Protein AF-A0A4Y2K3X8-F1 (afdb_monomer)

Mean predicted aligned error: 17.9 Å

Organism: Araneus ventricosus (NCBI:txid182803)

InterPro domains:
  IPR028082 Periplasmic binding protein-like I [SSF53822] (1-67)
  IPR050401 Cyclic nucleotide synthase [PTHR11920] (2-148)

Solvent-accessible surface area (backbone atoms only — not comparable to full-atom values): 10842 Å² total; per-residue (Å²): 133,85,79,84,86,45,68,49,97,89,71,46,73,42,60,68,47,74,44,65,42,63,40,88,87,81,72,44,78,42,81,30,30,39,35,38,40,78,72,74,40,80,45,67,42,91,93,45,80,84,79,32,83,88,77,73,51,81,78,70,96,61,53,84,29,39,96,81,52,75,27,78,86,56,44,80,70,84,70,58,60,65,52,66,52,51,53,59,51,54,52,51,52,52,53,52,52,49,52,53,50,52,51,51,50,55,50,54,55,52,51,55,61,70,69,59,55,90,84,63,79,60,77,90,75,61,82,80,80,78,90,80,76,92,78,86,89,81,92,80,91,77,90,79,86,89,78,84,81,85,82,84,79,86,78,80,87,83,89,131

pLDDT: mean 80.53, std 18.15, range [39.41, 97.5]

Secondary structure (DSSP, 8-state):
-----EE-TTS-EE--EEEEEE-TTT--EEEEEEEETTTTEEEE-TT-----GGGS-SPPSS-TT-TTS--TTTS-TTTTHHHHHHHHHHHHHHHHHHHHHHHHHHHHHHHHHHT--TT---GGG-----S-----------------------------

Sequence (160 aa):
LTGDISINENGDREADYTLNDLDPETGIMTPIATFFGSRQMYDKLDDHEIHWPGNVGPPLDVPICGFTGNAPECMPIAMISALNIILPVLVAVSVVGSLIGVFAYRRIMQEAKLADYWWKIEWSELDFFDANHTGSSLSFSKSHSRSTPTVSFNFKPNPR

Structure (mmCIF, N/CA/C/O backbone):
data_AF-A0A4Y2K3X8-F1
#
_entry.id   AF-A0A4Y2K3X8-F1
#
loop_
_atom_site.group_PDB
_atom_site.id
_atom_site.type_symbol
_atom_site.label_atom_id
_atom_site.label_alt_id
_atom_site.label_comp_id
_atom_site.label_asym_id
_atom_site.label_entity_id
_atom_site.label_seq_id
_atom_site.pdbx_PDB_ins_code
_atom_site.Cartn_x
_atom_site.Cartn_y
_atom_site.Cartn_z
_atom_site.occupancy
_atom_site.B_iso_or_equiv
_atom_site.auth_seq_id
_atom_site.auth_comp_id
_atom_site.auth_asym_id
_atom_site.auth_atom_id
_atom_site.pdbx_PDB_model_num
ATOM 1 N N . LEU A 1 1 ? 15.488 -5.028 -40.766 1.00 40.81 1 LEU A N 1
ATOM 2 C CA . LEU A 1 1 ? 16.162 -6.230 -40.231 1.00 40.81 1 LEU A CA 1
ATOM 3 C C . LEU A 1 1 ? 16.131 -6.093 -38.710 1.00 40.81 1 LEU A C 1
ATOM 5 O O . LEU A 1 1 ? 16.639 -5.098 -38.213 1.00 40.81 1 LEU A O 1
ATOM 9 N N . THR A 1 2 ? 15.407 -6.955 -37.998 1.00 67.38 2 THR A N 1
ATOM 10 C CA . THR A 1 2 ? 15.141 -6.839 -36.551 1.00 67.38 2 THR A CA 1
ATOM 11 C C . THR A 1 2 ? 16.283 -7.437 -35.728 1.00 67.38 2 THR A C 1
ATOM 13 O O . THR A 1 2 ? 16.189 -8.603 -35.370 1.00 67.38 2 THR A O 1
ATOM 16 N N . GLY A 1 3 ? 17.323 -6.643 -35.450 1.00 75.25 3 GLY A N 1
ATOM 17 C CA . GLY A 1 3 ? 18.325 -6.905 -34.402 1.00 75.25 3 GLY A CA 1
ATOM 18 C C . GLY A 1 3 ? 19.027 -8.270 -34.424 1.00 75.25 3 GLY A C 1
ATOM 19 O O . GLY A 1 3 ? 18.978 -9.000 -35.413 1.00 75.25 3 GLY A O 1
ATOM 20 N N . ASP A 1 4 ? 19.707 -8.575 -33.320 1.00 84.19 4 ASP A N 1
ATOM 21 C CA . ASP A 1 4 ? 20.259 -9.903 -33.043 1.00 84.19 4 ASP A CA 1
ATOM 22 C C . ASP A 1 4 ? 19.141 -10.846 -32.552 1.00 84.19 4 ASP A C 1
ATOM 24 O O . ASP A 1 4 ? 18.136 -10.397 -31.991 1.00 84.19 4 ASP A O 1
ATOM 28 N N . ILE A 1 5 ? 19.274 -12.150 -32.799 1.00 90.06 5 ILE A N 1
ATOM 29 C CA . ILE A 1 5 ? 18.262 -13.154 -32.433 1.00 90.06 5 ILE A CA 1
ATOM 30 C C . ILE A 1 5 ? 18.923 -14.231 -31.581 1.00 90.06 5 ILE A C 1
ATOM 32 O O . ILE A 1 5 ? 19.769 -14.982 -32.060 1.00 90.06 5 ILE A O 1
ATOM 36 N N . SER A 1 6 ? 18.475 -14.345 -30.332 1.00 91.50 6 SER A N 1
ATOM 37 C CA . SER A 1 6 ? 18.884 -15.397 -29.404 1.00 91.50 6 SER A CA 1
ATOM 38 C C . SER A 1 6 ? 17.700 -16.320 -29.106 1.00 91.50 6 SER A C 1
ATOM 40 O O . SER A 1 6 ? 16.569 -15.859 -28.941 1.00 91.50 6 SER A O 1
ATOM 42 N N . ILE A 1 7 ? 17.960 -17.627 -29.092 1.00 94.31 7 ILE A N 1
ATOM 43 C CA . ILE A 1 7 ? 16.986 -18.685 -28.808 1.00 94.31 7 ILE A CA 1
ATOM 44 C C . ILE A 1 7 ? 17.488 -19.450 -27.583 1.00 94.31 7 ILE A C 1
ATOM 46 O O . ILE A 1 7 ? 18.666 -19.811 -27.535 1.00 94.31 7 ILE A O 1
ATOM 50 N N . ASN A 1 8 ? 16.618 -19.686 -26.605 1.00 93.38 8 ASN A N 1
ATOM 51 C CA . ASN A 1 8 ? 16.975 -20.404 -25.385 1.00 93.38 8 ASN A CA 1
ATOM 52 C C . ASN A 1 8 ? 16.895 -21.931 -2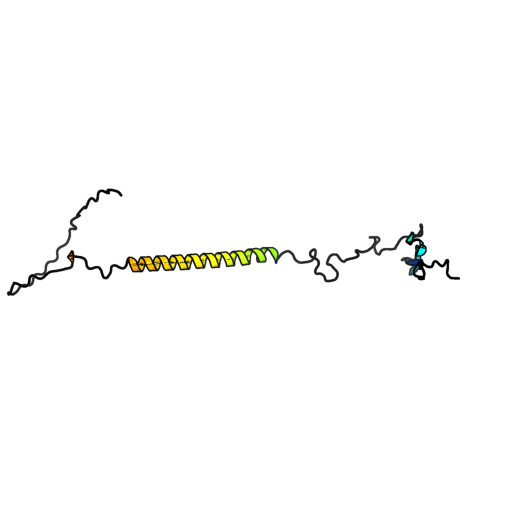5.551 1.00 93.38 8 ASN A C 1
ATOM 54 O O . ASN A 1 8 ? 16.547 -22.453 -26.610 1.00 93.38 8 ASN A O 1
ATOM 58 N N . GLU A 1 9 ? 17.226 -22.662 -24.486 1.00 96.12 9 GLU A N 1
ATOM 59 C CA . GLU A 1 9 ? 17.257 -24.132 -24.481 1.00 96.12 9 GLU A CA 1
ATOM 60 C C . GLU A 1 9 ? 15.895 -24.775 -24.783 1.00 96.12 9 GLU A C 1
ATOM 62 O O . GLU A 1 9 ? 15.841 -25.879 -25.325 1.00 96.12 9 GLU A O 1
ATOM 67 N N . ASN A 1 10 ? 14.797 -24.071 -24.494 1.00 96.31 10 ASN A N 1
ATOM 68 C CA . ASN A 1 10 ? 13.438 -24.533 -24.774 1.00 96.31 10 ASN A CA 1
ATOM 69 C C . ASN A 1 10 ? 13.011 -24.277 -26.229 1.00 96.31 10 ASN A C 1
ATOM 71 O O . ASN A 1 10 ? 11.935 -24.715 -26.635 1.00 96.31 10 ASN A O 1
ATOM 75 N N . GLY A 1 11 ? 13.843 -23.597 -27.023 1.00 95.19 11 GLY A N 1
ATOM 76 C CA . GLY A 1 11 ? 13.519 -23.207 -28.393 1.00 95.19 11 GLY A CA 1
ATOM 77 C C . GLY A 1 11 ? 12.719 -21.907 -28.495 1.00 95.19 11 GLY A C 1
ATOM 78 O O . GLY A 1 11 ? 12.262 -21.571 -29.589 1.00 95.19 11 GLY A O 1
ATOM 79 N N . ASP A 1 12 ? 12.571 -21.162 -27.398 1.00 95.12 12 ASP A N 1
ATOM 80 C CA . ASP A 1 12 ? 11.867 -19.882 -27.379 1.00 95.12 12 ASP A CA 1
ATOM 81 C C . ASP A 1 12 ? 12.821 -18.719 -27.666 1.00 95.12 12 ASP A C 1
ATOM 83 O O . ASP A 1 12 ? 14.014 -18.764 -27.358 1.00 95.12 12 ASP A O 1
ATOM 87 N N . ARG A 1 13 ? 12.292 -17.643 -28.257 1.00 92.81 13 ARG A N 1
ATOM 88 C CA . ARG A 1 13 ? 13.072 -16.432 -28.532 1.00 92.81 13 ARG A CA 1
ATOM 89 C C . ARG A 1 13 ? 13.270 -15.610 -27.262 1.00 92.81 13 ARG A C 1
ATOM 91 O O . ARG A 1 13 ? 12.295 -15.172 -26.656 1.00 92.81 13 ARG A O 1
ATOM 98 N N . GLU A 1 14 ? 14.521 -15.272 -26.975 1.00 94.50 14 GLU A N 1
ATOM 99 C CA . GLU A 1 14 ? 14.870 -14.229 -26.013 1.00 94.50 14 GLU A CA 1
ATOM 100 C C . GLU A 1 14 ? 14.627 -12.856 -26.652 1.00 94.50 14 GLU A C 1
ATOM 102 O O . GLU A 1 14 ? 15.278 -12.475 -27.631 1.00 94.50 14 GLU A O 1
ATOM 107 N N . ALA A 1 15 ? 13.617 -12.143 -26.155 1.00 92.56 15 ALA A N 1
ATOM 108 C CA . ALA A 1 15 ? 13.164 -10.881 -26.727 1.00 92.56 15 ALA A CA 1
ATOM 109 C C . ALA A 1 15 ? 13.809 -9.679 -26.029 1.00 92.56 15 ALA A C 1
ATOM 111 O O . ALA A 1 15 ? 13.831 -9.600 -24.801 1.00 92.56 15 ALA A O 1
ATOM 112 N N . ASP A 1 16 ? 14.265 -8.722 -26.834 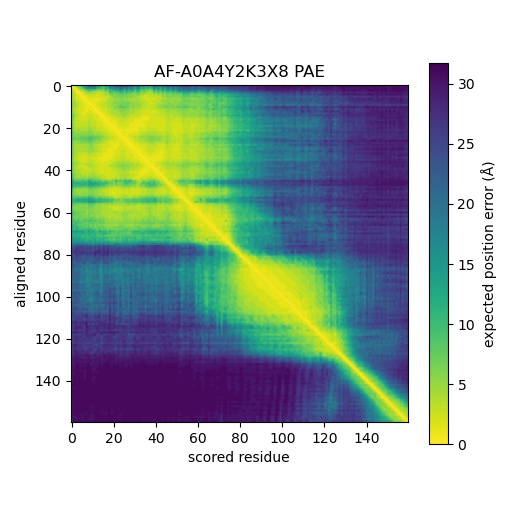1.00 93.56 16 ASP A N 1
ATOM 113 C CA . ASP A 1 16 ? 14.720 -7.422 -26.354 1.00 93.56 16 ASP A CA 1
ATOM 114 C C . ASP A 1 16 ? 13.544 -6.438 -26.337 1.00 93.56 16 ASP A C 1
ATOM 116 O O . ASP A 1 16 ? 12.715 -6.424 -27.255 1.00 93.56 16 ASP A O 1
ATOM 120 N N . TYR A 1 17 ? 13.478 -5.603 -25.301 1.00 94.00 17 TYR A N 1
ATOM 121 C CA . TYR A 1 17 ? 12.401 -4.635 -25.093 1.00 94.00 17 TYR A CA 1
ATOM 122 C C . TYR A 1 17 ? 12.971 -3.230 -24.935 1.00 94.00 17 TYR A C 1
ATOM 124 O O . TYR A 1 17 ? 13.951 -3.036 -24.224 1.00 94.00 17 TYR A O 1
ATOM 132 N N . THR A 1 18 ? 12.333 -2.234 -25.543 1.00 93.56 18 THR A N 1
ATOM 133 C CA . THR A 1 18 ? 12.697 -0.822 -25.362 1.00 93.56 18 THR A CA 1
ATOM 134 C C . THR A 1 18 ? 11.638 -0.132 -24.515 1.00 93.56 18 THR A C 1
ATOM 136 O O . THR A 1 18 ? 10.447 -0.206 -24.821 1.00 93.56 18 THR A O 1
ATOM 139 N N . LEU A 1 19 ? 12.080 0.531 -23.449 1.00 95.19 19 LEU A N 1
ATOM 140 C CA . LEU A 1 19 ? 11.249 1.396 -22.627 1.00 95.19 19 LEU A CA 1
ATOM 141 C C . LEU A 1 19 ? 11.282 2.802 -23.221 1.00 95.19 19 LEU A C 1
ATOM 143 O O . LEU A 1 19 ? 12.350 3.409 -23.322 1.00 95.19 19 LEU A O 1
ATOM 147 N N . ASN A 1 20 ? 10.106 3.306 -23.580 1.00 94.88 20 ASN A N 1
ATOM 148 C CA . ASN A 1 20 ? 9.930 4.684 -24.010 1.00 94.88 20 ASN A CA 1
ATOM 149 C C . ASN A 1 20 ? 9.284 5.494 -22.890 1.00 94.88 20 ASN A C 1
ATOM 151 O O . ASN A 1 20 ? 8.409 4.985 -22.188 1.00 94.88 20 ASN A O 1
ATOM 155 N N . ASP A 1 21 ? 9.684 6.750 -22.780 1.00 94.94 21 ASP A N 1
ATOM 156 C CA . ASP A 1 21 ? 9.101 7.728 -21.875 1.00 94.94 21 ASP A CA 1
ATOM 157 C C . ASP A 1 21 ? 8.606 8.948 -22.654 1.00 94.94 21 ASP A C 1
ATOM 159 O O . ASP A 1 21 ? 9.029 9.197 -23.783 1.00 94.94 21 ASP A O 1
ATOM 163 N N . LEU A 1 22 ? 7.661 9.678 -22.071 1.00 93.75 22 LEU A N 1
ATOM 164 C CA . LEU A 1 22 ? 7.080 10.864 -22.683 1.00 93.75 22 LEU A CA 1
ATOM 165 C C . LEU A 1 22 ? 7.916 12.091 -22.319 1.00 93.75 22 LEU A C 1
ATOM 167 O O . LEU A 1 22 ? 7.972 12.472 -21.153 1.00 93.75 22 LEU A O 1
ATOM 171 N N . ASP A 1 23 ? 8.487 12.757 -23.319 1.00 91.44 23 ASP A N 1
ATOM 172 C CA . ASP A 1 23 ? 9.119 14.059 -23.124 1.00 91.44 23 ASP A CA 1
ATOM 173 C C . ASP A 1 23 ? 8.042 15.105 -22.750 1.00 91.44 23 ASP A C 1
ATOM 175 O O . ASP A 1 23 ? 7.125 15.351 -23.547 1.00 91.44 23 ASP A O 1
ATOM 179 N N . PRO A 1 24 ? 8.112 15.725 -21.556 1.00 90.31 24 PRO A N 1
ATOM 180 C CA . PRO A 1 24 ? 7.101 16.669 -21.089 1.00 90.31 24 PRO A CA 1
ATOM 181 C C . PRO A 1 24 ? 7.092 17.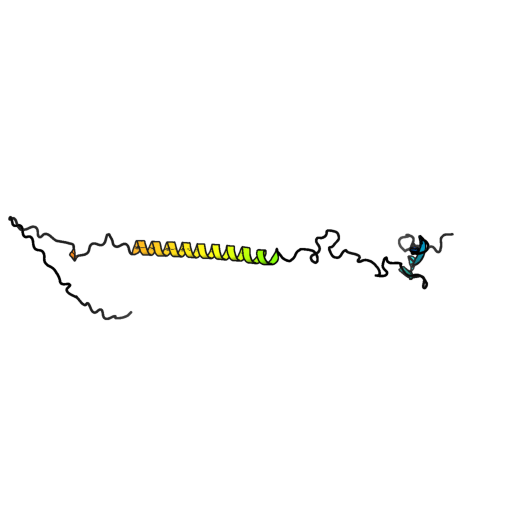995 -21.866 1.00 90.31 24 PRO A C 1
ATOM 183 O O . PRO A 1 24 ? 6.076 18.692 -21.840 1.00 90.31 24 PRO A O 1
ATOM 186 N N . GLU A 1 25 ? 8.186 18.359 -22.542 1.00 91.31 25 GLU A N 1
ATOM 187 C CA . GLU A 1 25 ? 8.286 19.595 -23.324 1.00 91.31 25 GLU A CA 1
ATOM 188 C C . GLU A 1 25 ? 7.744 19.408 -24.742 1.00 91.31 25 GLU A C 1
ATOM 190 O O . GLU A 1 25 ? 6.993 20.249 -25.244 1.00 91.31 25 GLU A O 1
ATOM 195 N N . THR A 1 26 ? 8.111 18.302 -25.394 1.00 93.25 26 THR A N 1
ATOM 196 C CA . THR A 1 26 ? 7.743 18.046 -26.796 1.00 93.25 26 THR A CA 1
ATOM 197 C C . THR A 1 26 ? 6.478 17.202 -26.952 1.00 93.25 26 THR A C 1
ATOM 199 O O . THR A 1 26 ? 5.839 17.248 -28.005 1.00 93.25 26 THR A O 1
ATOM 202 N N . GLY A 1 27 ? 6.088 16.443 -25.923 1.00 93.31 27 GLY A N 1
ATOM 203 C CA . GLY A 1 27 ? 4.954 15.517 -25.959 1.00 93.31 27 GLY A CA 1
ATOM 204 C C . GLY A 1 27 ? 5.200 14.273 -26.819 1.00 93.31 27 GLY A C 1
ATOM 205 O O . GLY A 1 27 ? 4.244 13.630 -27.258 1.00 93.31 27 GLY A O 1
ATOM 206 N N . ILE A 1 28 ? 6.463 13.943 -27.098 1.00 95.50 28 ILE A N 1
ATOM 207 C CA . ILE A 1 28 ? 6.863 12.821 -27.952 1.00 95.50 28 ILE A CA 1
ATOM 208 C C . ILE A 1 28 ? 7.403 11.681 -27.085 1.00 95.50 28 ILE A C 1
ATOM 210 O O . ILE A 1 28 ? 8.121 11.907 -26.117 1.00 95.50 28 ILE A O 1
ATOM 214 N N . MET A 1 29 ? 7.063 10.443 -27.449 1.00 95.12 29 MET A N 1
ATOM 215 C CA . MET A 1 29 ? 7.623 9.247 -26.817 1.00 95.12 29 MET A CA 1
ATOM 216 C C . MET A 1 29 ? 9.047 8.996 -27.324 1.00 95.12 29 MET A C 1
ATOM 218 O O . MET A 1 29 ? 9.238 8.765 -28.521 1.00 95.12 29 MET A O 1
ATOM 222 N N . THR A 1 30 ? 10.028 8.996 -26.426 1.00 93.75 30 THR A N 1
ATOM 223 C CA . THR A 1 30 ? 11.447 8.770 -26.726 1.00 93.75 30 THR A CA 1
ATOM 224 C C . THR A 1 30 ? 11.970 7.532 -25.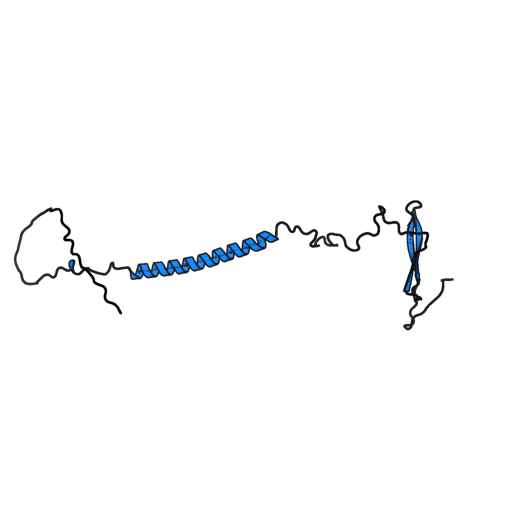992 1.00 93.75 30 THR A C 1
ATOM 226 O O . THR A 1 30 ? 11.528 7.242 -24.882 1.00 93.75 30 THR A O 1
ATOM 229 N N . PRO A 1 31 ? 12.876 6.745 -26.596 1.00 93.31 31 PRO A N 1
ATOM 230 C CA . PRO A 1 31 ? 13.469 5.588 -25.934 1.00 93.31 31 PRO A CA 1
ATOM 231 C C . PRO A 1 31 ? 14.456 6.025 -24.848 1.00 93.31 31 PRO A C 1
ATOM 233 O O . PRO A 1 31 ? 15.360 6.811 -25.116 1.00 93.31 31 PRO A O 1
ATOM 236 N N . ILE A 1 32 ? 14.316 5.473 -23.644 1.00 95.00 32 ILE A N 1
ATOM 237 C CA . ILE A 1 32 ? 15.140 5.833 -22.476 1.00 95.00 32 ILE A CA 1
ATOM 238 C C . ILE A 1 32 ? 15.936 4.659 -21.901 1.00 95.00 32 ILE A C 1
ATOM 240 O O . ILE A 1 32 ? 16.927 4.855 -21.200 1.00 95.00 32 ILE A O 1
ATOM 244 N N . ALA A 1 33 ? 15.521 3.428 -22.193 1.00 95.31 33 ALA A N 1
ATOM 245 C CA . ALA A 1 33 ? 16.234 2.233 -21.771 1.00 95.31 33 ALA A CA 1
ATOM 246 C C . ALA A 1 33 ? 15.921 1.050 -22.683 1.00 95.31 33 ALA A C 1
ATOM 248 O O . ALA A 1 33 ? 14.866 0.990 -23.317 1.00 95.31 33 ALA A O 1
ATOM 249 N N . THR A 1 34 ? 16.831 0.083 -22.721 1.00 93.88 34 THR A N 1
ATOM 250 C CA . THR A 1 34 ? 16.640 -1.190 -23.416 1.00 93.88 34 THR A CA 1
ATOM 251 C C . THR A 1 34 ? 16.926 -2.340 -22.463 1.00 93.88 34 THR A C 1
ATOM 253 O O . THR A 1 34 ? 17.931 -2.355 -21.761 1.00 93.88 34 THR A O 1
ATOM 256 N N . PHE A 1 35 ? 16.031 -3.318 -22.432 1.00 95.19 35 PHE A N 1
ATOM 257 C CA . PHE A 1 35 ? 16.247 -4.592 -21.773 1.00 95.19 35 PHE A CA 1
ATOM 258 C C . PHE A 1 35 ? 16.669 -5.631 -22.809 1.00 95.19 35 PHE A C 1
ATOM 260 O O . PHE A 1 35 ? 15.922 -5.909 -23.747 1.00 95.19 35 PHE A O 1
ATOM 267 N N . PHE A 1 36 ? 17.850 -6.213 -22.618 1.00 93.75 36 PHE A N 1
ATOM 268 C CA . PHE A 1 36 ? 18.374 -7.285 -23.456 1.00 93.75 36 PHE A CA 1
ATOM 269 C C . PHE A 1 36 ? 17.964 -8.639 -22.876 1.00 93.75 36 PHE A C 1
ATOM 271 O O . PHE A 1 36 ? 18.503 -9.049 -21.845 1.00 93.75 36 PHE A O 1
ATOM 278 N N . GLY A 1 37 ? 17.047 -9.348 -23.540 1.00 92.88 37 GLY A N 1
ATOM 279 C CA . GLY A 1 37 ? 16.476 -10.606 -23.046 1.00 92.88 37 GLY A CA 1
ATOM 280 C C . GLY A 1 37 ? 17.534 -11.690 -22.868 1.00 92.88 37 GLY A C 1
ATOM 281 O O . GLY A 1 37 ? 17.656 -12.281 -21.797 1.00 92.88 37 GLY A O 1
ATOM 282 N N . SER A 1 38 ? 18.399 -11.833 -23.876 1.00 92.62 38 SER A N 1
ATOM 283 C CA . SER A 1 38 ? 19.487 -12.822 -23.893 1.00 92.62 38 SER A CA 1
ATOM 284 C C . SER A 1 38 ? 20.505 -12.646 -22.762 1.00 92.62 38 SER A C 1
ATOM 286 O O . SER A 1 38 ? 21.069 -13.622 -22.273 1.00 92.62 38 SER A O 1
ATOM 288 N N . ARG A 1 39 ? 20.754 -11.398 -22.344 1.00 92.12 39 ARG A N 1
ATOM 289 C CA . ARG A 1 39 ? 21.710 -11.053 -21.279 1.00 92.12 39 ARG A CA 1
ATOM 290 C C . ARG A 1 39 ? 21.038 -10.799 -19.934 1.00 92.12 39 ARG A C 1
ATOM 292 O O . ARG A 1 39 ? 21.750 -10.597 -18.956 1.00 92.12 39 ARG A O 1
ATOM 299 N N . GLN A 1 40 ? 19.704 -10.772 -19.892 1.00 93.62 40 GLN A N 1
ATOM 300 C CA . GLN A 1 40 ? 18.910 -10.385 -18.723 1.00 93.62 40 GLN A CA 1
ATOM 301 C C . GLN A 1 40 ? 19.364 -9.033 -18.137 1.00 93.62 40 GLN A C 1
ATOM 303 O O . GLN A 1 40 ? 19.465 -8.867 -16.922 1.00 93.62 40 GLN A O 1
ATOM 308 N N . MET A 1 41 ? 19.695 -8.068 -19.003 1.00 94.88 41 MET A N 1
ATOM 309 C CA . MET A 1 41 ? 20.323 -6.806 -18.603 1.00 94.88 41 MET A CA 1
ATOM 310 C C . MET A 1 41 ? 19.451 -5.614 -18.983 1.00 94.88 41 MET A C 1
ATOM 312 O O . MET A 1 41 ? 19.075 -5.464 -20.143 1.00 94.88 41 MET A O 1
ATOM 316 N N . TYR A 1 42 ? 19.175 -4.759 -18.000 1.00 94.38 42 TYR A N 1
ATOM 317 C CA . TYR A 1 42 ? 18.562 -3.451 -18.199 1.00 94.38 42 TYR A CA 1
ATOM 318 C C . TYR A 1 42 ? 19.656 -2.404 -18.411 1.00 94.38 42 TYR A C 1
ATOM 320 O O . TYR A 1 42 ? 20.498 -2.212 -17.535 1.00 94.38 42 TYR A O 1
ATOM 328 N N . ASP A 1 43 ? 19.624 -1.744 -19.562 1.00 93.69 43 ASP A N 1
ATOM 329 C CA . ASP A 1 43 ? 20.582 -0.720 -19.958 1.00 93.69 43 ASP A CA 1
ATOM 330 C C . ASP A 1 43 ? 19.858 0.618 -20.141 1.00 93.69 43 ASP A C 1
ATOM 332 O O . ASP A 1 43 ? 19.004 0.768 -21.021 1.00 93.69 43 ASP A O 1
ATOM 336 N N . LYS A 1 44 ? 20.147 1.574 -19.255 1.00 94.00 44 LYS A N 1
ATOM 337 C CA . LYS A 1 44 ? 19.571 2.925 -19.281 1.00 94.00 44 LYS A CA 1
ATOM 338 C C . LYS A 1 44 ? 20.446 3.791 -20.182 1.00 94.00 44 LYS A C 1
ATOM 340 O O . LYS A 1 44 ? 21.659 3.792 -20.017 1.00 94.00 44 LYS A O 1
ATOM 345 N N . LEU A 1 45 ? 19.845 4.545 -21.101 1.00 91.38 45 LEU A N 1
ATOM 346 C CA . LEU A 1 45 ? 20.604 5.500 -21.906 1.00 91.38 45 LEU A CA 1
ATOM 347 C C . LEU A 1 45 ? 21.101 6.625 -20.985 1.00 91.38 45 LEU A C 1
ATOM 349 O O . LEU A 1 45 ? 20.287 7.272 -20.329 1.00 91.38 45 LEU A O 1
ATOM 353 N N . ASP A 1 46 ? 22.418 6.849 -20.948 1.00 81.12 46 ASP A N 1
ATOM 354 C CA . ASP A 1 46 ? 23.085 7.757 -19.995 1.00 81.12 46 ASP A CA 1
ATOM 355 C C . ASP A 1 46 ? 22.474 9.171 -19.951 1.00 81.12 46 ASP A C 1
ATOM 357 O O . ASP A 1 46 ? 22.392 9.779 -18.885 1.00 81.12 46 ASP A O 1
ATOM 361 N N . ASP A 1 47 ? 21.986 9.669 -21.090 1.00 82.06 47 ASP A N 1
ATOM 362 C CA . ASP A 1 47 ? 21.443 11.026 -21.224 1.00 82.06 47 ASP A CA 1
ATOM 363 C C . ASP A 1 47 ? 19.937 11.145 -20.917 1.00 82.06 47 ASP A C 1
ATOM 365 O O . ASP A 1 47 ? 19.365 12.221 -21.082 1.00 82.06 47 ASP A O 1
ATOM 369 N N . HIS A 1 48 ? 19.259 10.060 -20.522 1.00 81.94 48 HIS A N 1
ATOM 370 C CA . HIS A 1 48 ? 17.801 10.049 -20.359 1.00 81.94 48 HIS A CA 1
ATOM 371 C C . HIS A 1 48 ? 17.382 9.548 -18.976 1.00 81.94 48 HIS A C 1
ATOM 373 O O . HIS A 1 48 ? 17.750 8.455 -18.554 1.00 81.94 48 HIS A O 1
ATOM 379 N N . GLU A 1 49 ? 16.546 10.313 -18.274 1.00 86.12 49 GLU A N 1
ATOM 380 C CA . GLU A 1 49 ? 15.883 9.883 -17.039 1.00 86.12 49 GLU A CA 1
ATOM 381 C C . GLU A 1 49 ? 14.381 9.682 -17.259 1.00 86.12 49 GLU A C 1
ATOM 383 O O . GLU A 1 49 ? 13.814 10.217 -18.205 1.00 86.12 49 GLU A O 1
ATOM 388 N N . ILE A 1 50 ? 13.738 8.899 -16.384 1.00 91.56 50 ILE A N 1
ATOM 389 C CA . ILE A 1 50 ? 12.279 8.735 -16.411 1.00 91.56 50 ILE A CA 1
ATOM 390 C C . ILE A 1 50 ? 11.641 10.004 -15.842 1.00 91.56 50 ILE A C 1
ATOM 392 O O . ILE A 1 50 ? 11.893 10.364 -14.687 1.00 91.56 50 ILE A O 1
ATOM 396 N N . HIS A 1 51 ? 10.774 10.640 -16.622 1.00 92.06 51 HIS A N 1
ATOM 397 C CA . HIS A 1 51 ? 10.037 11.830 -16.232 1.00 92.06 51 HIS A CA 1
ATOM 398 C C . HIS A 1 51 ? 8.836 11.457 -15.371 1.00 92.06 51 HIS A C 1
ATOM 400 O O . HIS A 1 51 ? 7.731 11.179 -15.840 1.00 92.06 51 HIS A O 1
ATOM 406 N N . TRP A 1 52 ? 9.038 11.504 -14.059 1.00 92.56 52 TRP A N 1
ATOM 407 C CA . TRP A 1 52 ? 7.941 11.365 -13.115 1.00 92.56 52 TRP A CA 1
ATOM 408 C C . TRP A 1 52 ? 7.235 12.707 -12.889 1.00 92.56 52 TRP A C 1
ATOM 410 O O . TRP A 1 52 ? 7.899 13.699 -12.567 1.00 92.56 52 TRP A O 1
ATOM 420 N N . PRO A 1 53 ? 5.894 12.764 -12.986 1.00 89.81 53 PRO A N 1
ATOM 421 C CA . PRO A 1 53 ? 5.144 13.981 -12.703 1.00 89.81 53 PRO A CA 1
ATOM 422 C C . PRO A 1 53 ? 5.498 14.569 -11.330 1.00 89.81 53 PRO A C 1
ATOM 424 O O . PRO A 1 53 ? 5.465 13.877 -10.315 1.00 89.81 53 PRO A O 1
ATOM 427 N N . GLY A 1 54 ? 5.836 15.860 -11.296 1.00 86.88 54 GLY A N 1
ATOM 428 C CA . GLY A 1 54 ? 6.207 16.563 -10.063 1.00 86.88 54 GLY A CA 1
ATOM 429 C C . GLY A 1 54 ? 7.636 16.312 -9.568 1.00 86.88 54 GLY A C 1
ATOM 430 O O . GLY A 1 54 ? 7.952 16.750 -8.465 1.00 86.88 54 GLY A O 1
ATOM 431 N N . ASN A 1 55 ? 8.493 15.640 -10.350 1.00 79.81 55 ASN A N 1
ATOM 432 C CA . ASN A 1 55 ? 9.898 15.353 -10.017 1.00 79.81 55 ASN A CA 1
ATOM 433 C C . ASN A 1 55 ? 10.088 14.657 -8.652 1.00 79.81 55 ASN A C 1
ATOM 435 O O . ASN A 1 55 ? 11.117 14.813 -7.999 1.00 79.81 55 ASN A O 1
ATOM 439 N N . VAL A 1 56 ? 9.087 13.888 -8.213 1.00 86.50 56 VAL A N 1
ATOM 440 C CA . VAL A 1 56 ? 9.081 13.157 -6.930 1.00 86.50 56 VAL A CA 1
ATOM 441 C C . VAL A 1 56 ? 9.534 11.699 -7.058 1.00 86.50 56 VAL A C 1
ATOM 443 O O . VAL A 1 56 ? 9.625 10.997 -6.054 1.00 86.50 56 VAL A O 1
ATOM 446 N N . GLY A 1 57 ? 9.870 11.256 -8.271 1.00 90.94 57 GLY A N 1
ATOM 447 C CA . GLY A 1 57 ? 10.245 9.872 -8.550 1.00 90.94 57 GLY A CA 1
ATOM 448 C C . GLY A 1 57 ? 9.037 8.959 -8.801 1.00 90.94 57 GLY A C 1
ATOM 449 O O . GLY A 1 57 ? 7.911 9.447 -8.935 1.00 90.94 57 GLY A O 1
ATOM 450 N N . PRO A 1 58 ? 9.261 7.636 -8.904 1.00 94.12 58 PRO A N 1
ATOM 451 C CA . PRO A 1 58 ? 8.198 6.680 -9.185 1.00 94.12 58 PRO A CA 1
ATOM 452 C C . PRO A 1 58 ? 7.122 6.714 -8.094 1.00 94.12 58 PRO A C 1
ATOM 454 O O . PRO A 1 58 ? 7.451 6.829 -6.908 1.00 94.12 58 PRO A O 1
ATOM 457 N N . PRO A 1 59 ? 5.836 6.582 -8.460 1.00 93.19 59 PRO A N 1
ATOM 458 C CA . PRO A 1 59 ? 4.784 6.406 -7.475 1.00 93.19 59 PRO A CA 1
ATOM 459 C C . PRO A 1 59 ? 4.984 5.090 -6.713 1.00 93.19 59 PRO A C 1
ATOM 461 O O . PRO A 1 59 ? 5.653 4.166 -7.179 1.00 93.19 59 PRO A O 1
ATOM 464 N N . LEU A 1 60 ? 4.368 4.994 -5.535 1.00 92.56 60 LEU A N 1
ATOM 465 C CA . LEU A 1 60 ? 4.332 3.740 -4.786 1.00 92.56 60 LEU A CA 1
ATOM 466 C C . LEU A 1 60 ? 3.584 2.674 -5.597 1.00 92.56 60 LEU A C 1
ATOM 468 O O . LEU A 1 60 ? 2.504 2.945 -6.121 1.00 92.56 60 LEU A O 1
ATOM 472 N N . ASP A 1 61 ? 4.137 1.460 -5.632 1.00 94.06 61 ASP A N 1
ATOM 473 C CA . ASP A 1 61 ? 3.515 0.294 -6.279 1.00 94.06 61 ASP A CA 1
ATOM 474 C C . ASP 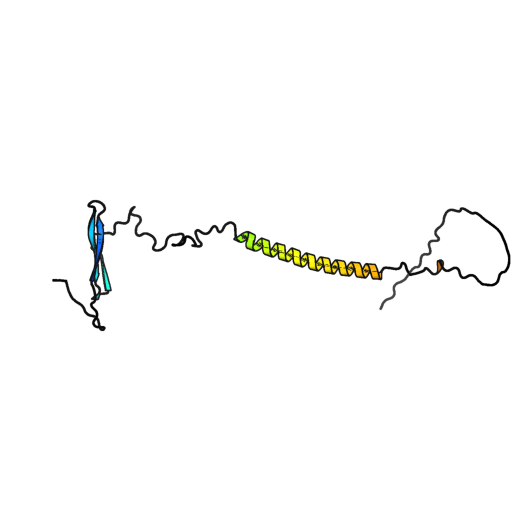A 1 61 ? 2.141 -0.037 -5.669 1.00 94.06 61 ASP A C 1
ATOM 476 O O . ASP A 1 61 ? 1.210 -0.456 -6.351 1.00 94.06 61 ASP A O 1
ATOM 480 N N . VAL A 1 62 ? 1.978 0.242 -4.371 1.00 92.50 62 VAL A N 1
ATOM 481 C CA . VAL A 1 62 ? 0.711 0.106 -3.651 1.00 92.50 62 VAL A CA 1
ATOM 482 C C . VAL A 1 62 ? 0.338 1.452 -3.019 1.00 92.50 62 VAL A C 1
ATOM 484 O O . VAL A 1 62 ? 1.174 2.056 -2.341 1.00 92.50 62 VAL A O 1
ATOM 487 N N . PRO A 1 63 ? -0.909 1.938 -3.184 1.00 92.81 63 PRO A N 1
ATOM 488 C CA . PRO A 1 63 ? -1.374 3.145 -2.506 1.00 92.81 63 PRO A CA 1
ATOM 489 C C . PRO A 1 63 ? -1.255 3.036 -0.982 1.00 92.81 63 PRO A C 1
ATOM 491 O O . PRO A 1 63 ? -1.416 1.954 -0.425 1.00 92.81 63 PRO A O 1
ATOM 494 N N . ILE A 1 64 ? -1.092 4.171 -0.294 1.00 90.31 64 ILE A N 1
ATOM 495 C CA . ILE A 1 64 ? -0.947 4.233 1.177 1.00 90.31 64 ILE A CA 1
ATOM 496 C C . ILE A 1 64 ? -2.111 3.538 1.905 1.00 90.31 64 ILE A C 1
ATOM 498 O O . ILE A 1 64 ? -1.900 2.872 2.907 1.00 90.31 64 ILE A O 1
ATOM 502 N N . CYS A 1 65 ? -3.335 3.652 1.383 1.00 91.50 65 CYS A N 1
ATOM 503 C CA . CYS A 1 65 ? -4.518 3.002 1.957 1.00 91.50 65 CYS A CA 1
ATOM 504 C C . CYS A 1 65 ? -4.832 1.628 1.342 1.00 91.50 65 CYS A C 1
ATOM 506 O O . CYS A 1 65 ? -5.914 1.077 1.563 1.00 91.50 65 CYS A O 1
ATOM 508 N N . GLY A 1 66 ? -3.914 1.071 0.551 1.00 92.06 66 GLY A N 1
ATOM 509 C CA . GLY A 1 66 ? -4.150 -0.093 -0.294 1.00 92.06 66 GLY A CA 1
ATOM 510 C C . GLY A 1 66 ? -5.116 0.200 -1.445 1.00 92.06 66 GLY A C 1
ATOM 511 O O . GLY A 1 66 ? -5.803 1.220 -1.479 1.00 92.06 66 GLY A O 1
ATOM 512 N N . PHE A 1 67 ? -5.213 -0.726 -2.399 1.00 91.94 67 PHE A N 1
ATOM 513 C CA . PHE A 1 67 ? -6.124 -0.587 -3.545 1.00 91.94 67 PHE A CA 1
ATOM 514 C C . PHE A 1 67 ? -7.607 -0.566 -3.151 1.00 91.94 67 PHE A C 1
ATOM 516 O O . PHE A 1 67 ? -8.431 0.002 -3.860 1.00 91.94 67 PHE A O 1
ATOM 523 N N . THR A 1 68 ? -7.955 -1.191 -2.024 1.00 90.94 68 THR A N 1
ATOM 524 C CA . THR A 1 68 ? -9.336 -1.301 -1.531 1.00 90.94 68 THR A CA 1
ATOM 525 C C . THR A 1 68 ? -9.663 -0.317 -0.407 1.00 90.94 68 THR A C 1
ATOM 527 O O . THR A 1 68 ? -10.785 -0.335 0.089 1.00 90.94 68 THR A O 1
ATOM 530 N N . GLY A 1 69 ? -8.711 0.521 0.022 1.00 86.31 69 GLY A N 1
ATOM 531 C CA . GLY A 1 69 ? -8.904 1.452 1.141 1.00 86.31 69 GLY A CA 1
ATOM 532 C C . GLY A 1 69 ? -8.887 0.804 2.533 1.00 86.31 69 GLY A C 1
ATOM 533 O O . GLY A 1 69 ? -9.048 1.502 3.529 1.00 86.31 69 GLY A O 1
ATOM 534 N N . ASN A 1 70 ? -8.694 -0.516 2.616 1.00 83.25 70 ASN A N 1
ATOM 535 C CA . ASN A 1 70 ? -8.759 -1.284 3.863 1.00 83.25 70 ASN A CA 1
ATOM 536 C C . ASN A 1 70 ? -7.383 -1.523 4.497 1.00 83.25 70 ASN A C 1
ATOM 538 O O . ASN A 1 70 ? -7.240 -2.429 5.320 1.00 83.25 70 ASN A O 1
ATOM 542 N N . ALA A 1 71 ? -6.354 -0.781 4.088 1.00 86.81 71 ALA A N 1
ATOM 543 C CA . ALA A 1 71 ? -5.046 -0.920 4.707 1.00 86.81 71 ALA A CA 1
ATOM 544 C C . ALA A 1 71 ? -5.077 -0.382 6.156 1.00 86.81 71 ALA A C 1
ATOM 546 O O . ALA A 1 71 ? -5.803 0.579 6.452 1.00 86.81 71 ALA A O 1
ATOM 547 N N . PRO A 1 72 ? -4.356 -1.027 7.089 1.00 81.62 72 PRO A N 1
ATOM 548 C CA . PRO A 1 72 ? -4.410 -0.704 8.514 1.00 81.62 72 PRO A CA 1
ATOM 549 C C . PRO A 1 72 ? -3.993 0.735 8.831 1.00 81.62 72 PRO A C 1
ATOM 551 O O . PRO A 1 72 ? -4.456 1.282 9.828 1.00 81.62 72 PRO A O 1
ATOM 554 N N . GLU A 1 73 ? -3.186 1.364 7.976 1.00 82.00 73 GLU A N 1
ATOM 555 C CA . GLU A 1 73 ? -2.735 2.751 8.105 1.00 82.00 73 GLU A CA 1
ATOM 556 C C . GLU A 1 73 ? -3.881 3.758 7.927 1.00 82.00 73 GLU A C 1
ATOM 558 O O . GLU A 1 73 ? -3.839 4.847 8.499 1.00 82.00 73 GLU A O 1
ATOM 563 N N . CYS A 1 74 ? -4.909 3.398 7.153 1.00 82.75 74 CYS A N 1
ATOM 564 C CA . CYS A 1 74 ? -6.046 4.264 6.834 1.00 82.75 74 CYS A CA 1
ATOM 565 C C . CYS A 1 74 ? -7.355 3.833 7.501 1.00 82.75 74 CYS A C 1
ATOM 567 O O . CYS A 1 74 ? -8.357 4.548 7.417 1.00 82.75 74 CYS A O 1
ATOM 569 N N . MET A 1 75 ? -7.369 2.688 8.187 1.00 79.50 75 MET A N 1
ATOM 570 C CA . MET A 1 75 ? -8.517 2.309 8.998 1.00 79.50 75 MET A CA 1
ATOM 571 C C . MET A 1 75 ? -8.635 3.249 10.205 1.00 79.50 75 MET A C 1
ATOM 573 O O . MET A 1 75 ? -7.637 3.545 10.863 1.00 79.50 75 MET A O 1
ATOM 577 N N . PRO A 1 76 ? -9.846 3.715 10.557 1.00 71.50 76 PRO A N 1
ATOM 578 C CA . PRO A 1 76 ? -10.052 4.503 11.762 1.00 71.50 76 PRO A CA 1
ATOM 579 C C . PRO A 1 76 ? -9.821 3.621 13.001 1.00 71.50 76 PRO A C 1
ATOM 581 O O . PRO A 1 76 ? -10.741 3.022 13.552 1.00 71.50 76 PRO A O 1
ATOM 584 N N . ILE A 1 77 ? -8.572 3.569 13.470 1.00 63.00 77 ILE A N 1
ATOM 585 C CA . ILE A 1 77 ? -8.130 2.833 14.670 1.00 63.00 77 ILE A CA 1
ATOM 586 C C . ILE A 1 77 ? -8.842 3.348 15.947 1.00 63.00 77 ILE A C 1
ATOM 588 O O . ILE A 1 77 ? -8.900 2.663 16.969 1.00 63.00 77 ILE A O 1
ATOM 592 N N . ALA A 1 78 ? -9.436 4.544 15.900 1.00 57.38 78 ALA A N 1
ATOM 593 C CA . ALA A 1 78 ? -9.775 5.328 17.084 1.00 57.38 78 ALA A CA 1
ATOM 594 C C . ALA A 1 78 ? -11.014 4.883 17.887 1.00 57.38 78 ALA A C 1
ATOM 596 O O . ALA A 1 78 ? -11.090 5.221 19.064 1.00 57.38 78 ALA A O 1
ATOM 597 N N . MET A 1 79 ? -11.980 4.145 17.324 1.00 54.28 79 MET A N 1
ATOM 598 C CA . MET A 1 79 ? -13.246 3.873 18.048 1.00 54.28 79 MET A CA 1
ATOM 599 C C . MET A 1 79 ? -13.534 2.401 18.346 1.00 54.28 79 MET A C 1
ATOM 601 O O . MET A 1 79 ? -14.414 2.106 19.150 1.00 54.28 79 MET A O 1
ATOM 605 N N . ILE A 1 80 ? -12.775 1.471 17.765 1.00 57.69 80 ILE A N 1
ATOM 606 C CA . ILE A 1 80 ? -13.066 0.033 17.891 1.00 57.69 80 ILE A CA 1
ATOM 607 C C . ILE A 1 80 ? -12.209 -0.630 18.986 1.00 57.69 80 ILE A C 1
ATOM 609 O O . ILE A 1 80 ? -12.649 -1.588 19.615 1.00 57.69 80 ILE A O 1
ATOM 613 N N . SER A 1 81 ? -11.025 -0.094 19.306 1.00 63.16 81 SER A N 1
ATOM 614 C CA . SER A 1 81 ? -10.094 -0.760 20.234 1.00 63.16 81 SER A CA 1
ATOM 615 C C . SER A 1 81 ? -10.541 -0.717 21.706 1.00 63.16 81 SER A C 1
ATOM 617 O O . SER A 1 81 ? -10.583 -1.749 22.375 1.00 63.16 81 SER A O 1
ATOM 619 N N . ALA A 1 82 ? -10.957 0.448 22.219 1.00 65.19 82 ALA A N 1
ATOM 620 C CA . ALA A 1 82 ? -11.354 0.568 23.627 1.00 65.19 82 ALA A CA 1
ATOM 621 C C . ALA A 1 82 ? -12.698 -0.121 23.925 1.00 65.19 82 ALA A C 1
ATOM 623 O O . ALA A 1 82 ? -12.832 -0.805 24.940 1.00 65.19 82 ALA A O 1
ATOM 624 N N . LEU A 1 83 ? -13.684 0.006 23.029 1.00 70.12 83 LEU A N 1
ATOM 625 C CA . LEU A 1 83 ? -14.997 -0.629 23.195 1.00 70.12 83 LEU A CA 1
ATOM 626 C C . LEU A 1 83 ? -14.907 -2.159 23.158 1.00 70.12 83 LEU A C 1
ATOM 628 O O . LEU A 1 83 ? -15.571 -2.816 23.958 1.00 70.12 83 LEU A O 1
ATOM 632 N N . ASN A 1 84 ? -14.033 -2.720 22.315 1.00 75.75 84 ASN A N 1
ATOM 633 C CA . ASN A 1 84 ? -13.811 -4.166 22.253 1.00 75.75 84 ASN A CA 1
ATOM 634 C C . ASN A 1 84 ? -13.247 -4.755 23.552 1.00 75.75 84 ASN A C 1
ATOM 636 O O . ASN A 1 84 ? -13.430 -5.944 23.792 1.00 75.75 84 ASN A O 1
ATOM 640 N N . ILE A 1 85 ? -12.591 -3.953 24.396 1.00 82.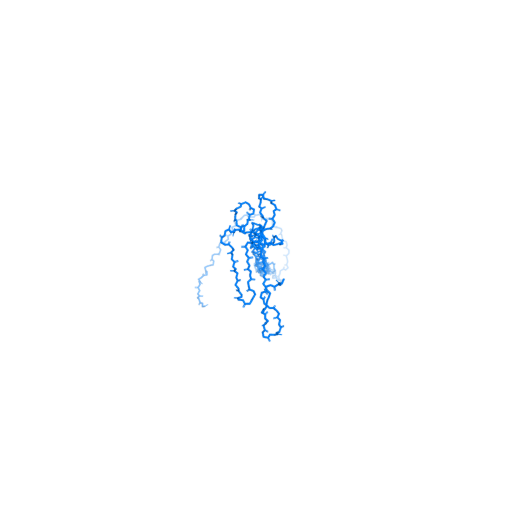25 85 ILE A N 1
ATOM 641 C CA . ILE A 1 85 ? -12.062 -4.403 25.691 1.00 82.25 85 ILE A CA 1
ATOM 642 C C . ILE A 1 85 ? -13.053 -4.102 26.821 1.00 82.25 85 ILE A C 1
ATOM 644 O O . ILE A 1 85 ? -13.310 -4.954 27.668 1.00 82.25 85 ILE A O 1
ATOM 648 N N . ILE A 1 86 ? -13.648 -2.908 26.837 1.00 89.19 86 ILE A N 1
ATOM 649 C CA . ILE A 1 86 ? -14.530 -2.468 27.928 1.00 89.19 86 ILE A CA 1
ATOM 650 C C . ILE A 1 86 ? -15.832 -3.279 27.956 1.00 89.19 86 ILE A C 1
ATOM 652 O O . ILE A 1 86 ? -16.281 -3.688 29.029 1.00 89.19 86 ILE A O 1
ATOM 656 N N . LEU A 1 87 ? -16.426 -3.541 26.787 1.00 89.94 87 LEU A N 1
ATOM 657 C CA . LEU A 1 87 ? -17.701 -4.248 26.675 1.00 89.94 87 LEU A CA 1
ATOM 658 C C . LEU A 1 87 ? -17.658 -5.671 27.273 1.00 89.94 87 LEU A C 1
ATOM 660 O O . LEU A 1 87 ? -18.490 -5.960 28.138 1.00 89.94 87 LEU A O 1
ATOM 664 N N . PRO A 1 88 ? -16.711 -6.561 26.905 1.00 93.06 88 PRO A N 1
ATOM 665 C CA . PRO A 1 88 ? -16.666 -7.905 27.482 1.00 93.06 88 PRO A CA 1
ATOM 666 C C . PRO A 1 88 ? -16.334 -7.901 28.977 1.00 93.06 88 PRO A C 1
ATOM 668 O O . PRO A 1 88 ? -16.874 -8.724 29.715 1.00 93.06 88 PRO A O 1
ATOM 671 N N . VAL A 1 89 ? -15.503 -6.965 29.453 1.00 95.06 89 VAL A N 1
ATOM 672 C CA . VAL A 1 89 ? -15.167 -6.853 30.882 1.00 95.06 89 VAL A CA 1
ATOM 673 C C . VAL A 1 89 ? -16.401 -6.483 31.705 1.00 95.06 89 VAL A C 1
ATOM 675 O O . VAL A 1 89 ? -16.674 -7.118 32.723 1.00 95.06 89 VAL A O 1
ATOM 678 N N . LEU A 1 90 ? -17.186 -5.503 31.251 1.00 94.94 90 LEU A N 1
ATOM 679 C CA . LEU A 1 90 ? -18.400 -5.076 31.947 1.00 94.94 90 LEU A CA 1
ATOM 680 C C . LEU A 1 90 ? -19.452 -6.196 32.004 1.00 94.94 90 LEU A C 1
ATOM 682 O O . LEU A 1 90 ? -20.056 -6.427 33.054 1.00 94.94 90 LEU A O 1
ATOM 686 N N . VAL A 1 91 ? -19.618 -6.941 30.907 1.00 96.50 91 VAL A N 1
ATOM 687 C CA . VAL A 1 91 ? -20.505 -8.115 30.857 1.00 96.50 91 VAL A CA 1
ATOM 688 C C . VAL A 1 91 ? -20.025 -9.206 31.818 1.00 96.50 91 VAL A C 1
ATOM 690 O O . VAL A 1 91 ? -20.824 -9.723 32.599 1.00 96.50 91 VAL A O 1
ATOM 693 N N . ALA A 1 92 ? -18.729 -9.526 31.826 1.00 96.44 92 ALA A N 1
ATOM 694 C CA . ALA A 1 92 ? -18.173 -10.551 32.707 1.00 96.44 92 ALA A CA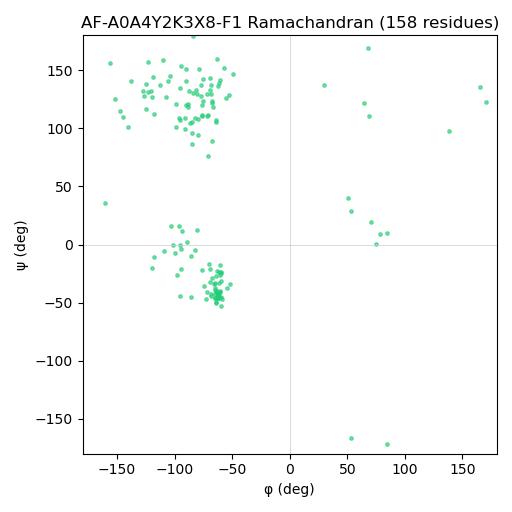 1
ATOM 695 C C . ALA A 1 92 ? -18.371 -10.208 34.193 1.00 96.44 92 ALA A C 1
ATOM 697 O O . ALA A 1 92 ? -18.823 -11.054 34.966 1.00 96.44 92 ALA A O 1
ATOM 698 N N . VAL A 1 93 ? -18.103 -8.959 34.590 1.00 97.06 93 VAL A N 1
ATOM 699 C CA . VAL A 1 93 ? -18.304 -8.496 35.973 1.00 97.06 93 VAL A CA 1
ATOM 700 C C . VAL A 1 93 ? -19.778 -8.576 36.374 1.00 97.06 93 VAL A C 1
ATOM 702 O O . VAL A 1 93 ? -20.086 -9.046 37.469 1.00 97.06 93 VAL A O 1
ATOM 705 N N . SER A 1 94 ? -20.697 -8.177 35.490 1.00 96.19 94 SER A N 1
ATOM 706 C CA . SER A 1 94 ? -22.139 -8.261 35.746 1.00 96.19 94 SER A CA 1
ATOM 707 C C . SER A 1 94 ? -22.612 -9.706 35.950 1.00 96.19 94 SER A C 1
ATOM 709 O O . SER A 1 94 ? -23.349 -9.987 36.901 1.00 96.19 94 SER A O 1
ATOM 711 N N . VAL A 1 95 ? -22.145 -10.641 35.117 1.00 97.44 95 VAL A N 1
ATOM 712 C CA . VAL A 1 95 ? -22.479 -12.070 35.235 1.00 97.44 95 VAL A CA 1
ATOM 713 C C . VAL A 1 95 ? -21.941 -12.645 36.543 1.00 97.44 95 VAL A C 1
ATOM 715 O O . VAL A 1 95 ? -22.695 -13.258 37.299 1.00 97.44 95 VAL A O 1
ATOM 718 N N . VAL A 1 96 ? -20.665 -12.408 36.857 1.00 97.50 96 VAL A N 1
ATOM 719 C CA . VAL A 1 96 ? -20.040 -12.914 38.089 1.00 97.50 96 VAL A CA 1
ATOM 720 C C . VAL A 1 96 ? -20.719 -12.328 39.329 1.00 97.50 96 VAL A C 1
ATOM 722 O O . VAL A 1 96 ? -21.070 -13.074 40.243 1.00 97.50 96 VAL A O 1
ATOM 725 N N . GLY A 1 97 ? -20.976 -11.018 39.347 1.00 97.00 97 GLY A N 1
ATOM 726 C CA . GLY A 1 97 ? -21.681 -10.356 40.445 1.00 97.00 97 GLY A CA 1
ATOM 727 C C . GLY A 1 97 ? -23.092 -10.909 40.651 1.00 97.00 97 GLY A C 1
ATOM 728 O O . GLY A 1 97 ? -23.493 -11.167 41.786 1.00 97.00 97 GLY A O 1
ATOM 729 N N . SER A 1 98 ? -23.818 -11.179 39.563 1.00 96.50 98 SER A N 1
ATOM 730 C CA . SER A 1 98 ? -25.155 -11.781 39.619 1.00 96.50 98 SER A CA 1
ATOM 731 C C . SER A 1 98 ? -25.121 -13.202 40.188 1.00 96.50 98 SER A C 1
ATOM 733 O O . SER A 1 98 ? -25.949 -13.542 41.030 1.00 96.50 98 SER A O 1
ATOM 735 N N . LEU A 1 99 ? -24.144 -14.025 39.793 1.00 97.44 99 LEU A N 1
ATOM 736 C CA . LEU A 1 99 ? -23.975 -15.380 40.330 1.00 97.44 99 LEU A CA 1
ATOM 737 C C . LEU A 1 99 ? -23.677 -15.363 41.835 1.00 97.44 99 LEU A C 1
ATOM 739 O O . LEU A 1 99 ? -24.302 -16.110 42.593 1.00 97.44 99 LEU A O 1
ATOM 743 N N . ILE A 1 100 ? -22.774 -14.480 42.275 1.00 97.38 100 ILE A N 1
ATOM 744 C CA . ILE A 1 100 ? -22.459 -14.290 43.698 1.00 97.38 100 ILE A CA 1
ATOM 745 C C . ILE A 1 100 ? -23.703 -13.814 44.456 1.00 97.38 100 ILE A C 1
ATOM 747 O O . ILE A 1 100 ? -24.031 -14.370 45.504 1.00 97.38 100 ILE A O 1
ATOM 751 N N . GLY A 1 101 ? -24.429 -12.833 43.914 1.00 96.62 101 GLY A N 1
ATOM 752 C CA . GLY A 1 101 ? -25.650 -12.296 44.513 1.00 96.62 101 GLY A CA 1
ATOM 753 C C . GLY A 1 101 ? -26.742 -13.353 44.683 1.00 96.62 101 GLY A C 1
ATOM 754 O O . GLY A 1 101 ? -27.316 -13.476 45.764 1.00 96.62 101 GLY A O 1
ATOM 755 N N . VAL A 1 102 ? -26.983 -14.178 43.658 1.00 97.06 102 VAL A N 1
ATOM 756 C CA . VAL A 1 102 ? -27.934 -15.299 43.734 1.00 97.06 102 VAL A CA 1
ATOM 757 C C . VAL A 1 102 ? -27.496 -16.311 44.790 1.00 97.06 102 VAL A C 1
ATOM 759 O O . VAL A 1 102 ? -28.323 -16.773 45.577 1.00 97.06 102 VAL A O 1
ATOM 762 N N . PHE A 1 103 ? -26.209 -16.654 44.846 1.00 96.25 103 PHE A N 1
ATOM 763 C CA . PHE A 1 103 ? -25.702 -17.609 45.829 1.00 96.25 103 PHE A CA 1
ATOM 764 C C . PHE A 1 103 ? -25.843 -17.087 47.267 1.00 96.25 103 PHE A C 1
ATOM 766 O O . PHE A 1 103 ? -26.359 -17.796 48.133 1.00 96.25 103 PHE A O 1
ATOM 773 N N . ALA A 1 104 ? -25.468 -15.827 47.505 1.00 95.94 104 ALA A N 1
ATOM 774 C CA . ALA A 1 104 ? -25.619 -15.164 48.796 1.00 95.94 104 ALA A CA 1
ATOM 775 C C . ALA A 1 104 ? -27.094 -15.056 49.213 1.00 95.94 104 ALA A C 1
ATOM 777 O O . ALA A 1 104 ? -27.438 -15.397 50.343 1.00 95.94 104 ALA A O 1
ATOM 778 N N . TYR A 1 105 ? -27.987 -14.672 48.295 1.00 96.44 105 TYR A N 1
ATOM 779 C CA . TYR A 1 105 ? -29.427 -14.616 48.559 1.00 96.44 105 TYR A CA 1
ATOM 780 C C . TYR A 1 105 ? -29.984 -15.979 48.982 1.00 96.44 105 TYR A C 1
ATOM 782 O O . TYR A 1 105 ? -30.691 -16.085 49.985 1.00 96.44 105 TYR A O 1
ATOM 790 N N . ARG A 1 106 ? -29.628 -17.047 48.255 1.00 95.00 106 ARG A N 1
ATOM 791 C CA . ARG A 1 106 ? -30.057 -18.410 48.600 1.00 95.00 106 ARG A CA 1
ATOM 792 C C . ARG A 1 106 ? -29.566 -18.817 49.984 1.00 95.00 106 ARG A C 1
ATOM 794 O O . ARG A 1 106 ? -30.330 -19.429 50.725 1.00 95.00 106 ARG A O 1
ATOM 801 N N . ARG A 1 107 ? -28.329 -18.457 50.332 1.00 93.88 107 ARG A N 1
ATOM 802 C CA . ARG A 1 107 ? -27.746 -18.739 51.645 1.00 93.88 107 ARG A CA 1
ATOM 803 C C . ARG A 1 107 ? -28.491 -18.012 52.766 1.00 93.88 107 ARG A C 1
ATOM 805 O O . ARG A 1 107 ? -28.921 -18.660 53.714 1.00 93.88 107 ARG A O 1
ATOM 812 N N . ILE A 1 108 ? -28.706 -16.705 52.626 1.00 93.50 108 ILE A N 1
ATOM 813 C CA . ILE A 1 108 ? -29.410 -15.890 53.630 1.00 93.50 108 ILE A CA 1
ATOM 814 C C . ILE A 1 108 ? -30.844 -16.394 53.821 1.00 93.50 108 ILE A C 1
ATOM 816 O O . ILE A 1 108 ? -31.313 -16.532 54.946 1.00 93.50 108 ILE A O 1
ATOM 820 N N . MET A 1 109 ? -31.535 -16.738 52.733 1.00 93.50 109 MET A N 1
ATOM 821 C CA . MET A 1 109 ? -32.899 -17.263 52.804 1.00 93.50 109 MET A CA 1
ATOM 822 C C . MET A 1 109 ? -32.970 -18.628 53.506 1.00 93.50 109 MET A C 1
ATOM 824 O O . MET A 1 109 ? -33.956 -18.930 54.175 1.00 93.50 109 MET A O 1
ATOM 828 N N . GLN A 1 110 ? -31.941 -19.470 53.365 1.00 91.94 110 GLN A N 1
ATOM 829 C CA . GLN A 1 110 ? -31.845 -20.733 54.103 1.00 91.94 110 GLN A CA 1
ATOM 830 C C . GLN A 1 110 ? -31.620 -20.495 55.598 1.00 91.94 110 GLN A C 1
ATOM 832 O O . GLN A 1 110 ? -32.284 -21.130 56.411 1.00 91.94 110 GLN A O 1
ATOM 837 N N . GLU A 1 111 ? -30.730 -19.567 55.957 1.00 89.19 111 GLU A N 1
ATOM 838 C CA . GLU A 1 111 ? -30.460 -19.213 57.356 1.00 89.19 111 GLU A CA 1
ATOM 839 C C . GLU A 1 111 ? -31.686 -18.577 58.025 1.00 89.19 111 GLU A C 1
ATOM 841 O O . GLU A 1 111 ? -32.013 -18.937 59.153 1.00 89.19 111 GLU A O 1
ATOM 846 N N . ALA A 1 112 ? -32.434 -17.734 57.305 1.00 88.00 112 ALA A N 1
ATOM 847 C CA . ALA A 1 112 ? -33.686 -17.151 57.786 1.00 88.00 112 ALA A CA 1
ATOM 848 C C . ALA A 1 112 ? -34.765 -18.212 58.060 1.00 88.00 112 ALA A C 1
ATOM 850 O O . ALA A 1 112 ? -35.454 -18.133 59.069 1.00 88.00 112 ALA A O 1
ATOM 851 N N . LYS A 1 113 ? -34.882 -19.234 57.199 1.00 87.62 113 LYS A N 1
ATOM 852 C CA . LYS A 1 113 ? -35.803 -20.364 57.419 1.00 87.62 113 LYS A CA 1
ATOM 853 C C . LYS A 1 113 ? -35.375 -21.263 58.579 1.00 87.62 113 LYS A C 1
ATOM 855 O O . LYS A 1 113 ? -36.228 -21.858 59.223 1.00 87.62 113 LYS A O 1
ATOM 860 N N . LEU A 1 114 ? -34.069 -21.405 58.822 1.00 82.19 114 LEU A N 1
ATOM 861 C CA . LEU A 1 114 ? -33.547 -22.203 59.936 1.00 82.19 114 LEU A CA 1
ATOM 862 C C . LEU A 1 114 ? -33.719 -21.491 61.283 1.00 82.19 114 LEU A C 1
ATOM 864 O O . LEU A 1 114 ? -33.981 -22.139 62.290 1.00 82.19 114 LEU A O 1
ATOM 868 N N . ALA A 1 115 ? -33.577 -20.165 61.294 1.00 83.31 115 ALA A N 1
ATOM 869 C CA . ALA A 1 115 ? -33.780 -19.315 62.466 1.00 83.31 115 ALA A CA 1
ATOM 870 C C . ALA A 1 115 ? -35.263 -18.999 62.736 1.00 83.31 115 ALA A C 1
ATOM 872 O O . ALA A 1 115 ? -35.575 -18.106 63.526 1.00 83.31 115 ALA A O 1
ATOM 873 N N . ASP A 1 116 ? -36.174 -19.712 62.078 1.00 84.06 116 ASP A N 1
ATOM 874 C CA . ASP A 1 116 ? -37.602 -19.501 62.213 1.00 84.06 116 ASP A CA 1
ATOM 875 C C . ASP A 1 116 ? -38.129 -20.283 63.425 1.00 84.06 116 ASP A C 1
ATOM 877 O O . ASP A 1 116 ? -38.370 -21.490 63.366 1.00 84.06 116 ASP A O 1
ATOM 881 N N . TYR A 1 117 ? -38.242 -19.591 64.561 1.00 85.69 117 TYR A N 1
ATOM 882 C CA . TYR A 1 117 ? -38.626 -20.171 65.854 1.00 85.69 117 TYR A CA 1
ATOM 883 C C . TYR A 1 117 ? -40.078 -19.875 66.252 1.00 85.69 117 TYR A C 1
ATOM 885 O O . TYR A 1 117 ? -40.425 -20.064 67.413 1.00 85.69 117 TYR A O 1
ATOM 893 N N . TRP A 1 118 ? -40.949 -19.443 65.329 1.00 84.00 118 TRP A N 1
ATOM 894 C CA . TRP A 1 118 ? -42.352 -19.127 65.661 1.00 84.00 118 TRP A CA 1
ATOM 895 C C . TRP A 1 118 ? -43.137 -20.321 66.233 1.00 84.00 118 TRP A C 1
ATOM 897 O O . TRP A 1 118 ? -44.122 -20.130 66.936 1.00 84.00 118 TRP A O 1
ATOM 907 N N . TRP A 1 119 ? -42.709 -21.550 65.934 1.00 84.12 119 TRP A N 1
ATOM 908 C CA . TRP A 1 119 ? -43.301 -22.792 66.440 1.00 84.12 119 TRP A CA 1
ATOM 909 C C . TRP A 1 119 ? -42.739 -23.219 67.806 1.00 84.12 119 TRP A C 1
ATOM 911 O O . TRP A 1 119 ? -43.240 -24.169 68.410 1.00 84.12 119 TRP A O 1
ATOM 921 N N . LYS A 1 120 ? -41.674 -22.568 68.291 1.00 84.44 120 LYS A N 1
ATOM 922 C CA . LYS A 1 120 ? -41.027 -22.908 69.557 1.00 84.44 120 LYS A CA 1
ATOM 923 C C . LYS A 1 120 ? -41.757 -22.198 70.695 1.00 84.44 120 LYS A C 1
ATOM 925 O O . LYS A 1 120 ? -41.596 -21.000 70.882 1.00 84.44 120 LYS A O 1
ATOM 930 N N . ILE A 1 121 ? -42.528 -22.964 71.455 1.00 82.06 121 ILE A N 1
ATOM 931 C CA . ILE A 1 121 ? -43.256 -22.485 72.635 1.00 82.06 121 ILE A CA 1
ATOM 932 C C . ILE A 1 121 ? -42.291 -22.448 73.825 1.00 82.06 121 ILE A C 1
ATOM 934 O O . ILE A 1 121 ? -41.534 -23.402 74.044 1.00 82.06 121 ILE A O 1
ATOM 938 N N . GLU A 1 122 ? -42.276 -21.346 74.574 1.00 83.75 122 GLU A N 1
ATOM 939 C CA . GLU A 1 122 ? -41.450 -21.227 75.774 1.00 83.75 122 GLU A CA 1
ATOM 940 C C . GLU A 1 122 ? -42.101 -21.993 76.938 1.00 83.75 122 GLU A C 1
ATOM 942 O O . GLU A 1 122 ? -43.309 -21.931 77.142 1.00 83.75 122 GLU A O 1
ATOM 947 N N . TRP A 1 123 ? -41.316 -22.732 77.731 1.00 83.88 123 TRP A N 1
ATOM 948 C CA . TRP A 1 123 ? -41.851 -23.522 78.854 1.00 83.88 123 TRP A CA 1
ATOM 949 C C . TRP A 1 123 ? -42.551 -22.673 79.923 1.00 83.88 123 TRP A C 1
ATOM 951 O O . TRP A 1 123 ? -43.387 -23.190 80.655 1.00 83.88 123 TRP A O 1
ATOM 961 N N . SER A 1 124 ? -42.211 -21.387 80.009 1.00 82.06 124 SER A N 1
ATOM 962 C CA . SER A 1 124 ? -42.841 -20.403 80.893 1.00 82.06 124 SER A CA 1
ATOM 963 C C . SER A 1 124 ? -44.268 -20.031 80.469 1.00 82.06 124 SER A C 1
ATOM 965 O O . SER A 1 124 ? -45.009 -19.493 81.284 1.00 82.06 124 SER A O 1
ATOM 967 N N . GLU A 1 125 ? -44.662 -20.334 79.229 1.00 81.62 125 GLU A N 1
ATOM 968 C CA . GLU A 1 125 ? -46.000 -20.075 78.681 1.00 81.62 125 GLU A CA 1
ATOM 969 C C . GLU A 1 125 ? -46.944 -21.284 78.812 1.00 81.62 125 GLU A C 1
ATOM 971 O O . GLU A 1 125 ? -48.117 -21.205 78.447 1.00 81.62 125 GLU A O 1
ATOM 976 N N . LEU A 1 126 ? -46.450 -22.421 79.314 1.00 84.19 126 LEU A N 1
ATOM 977 C CA . LEU A 1 126 ? -47.250 -23.625 79.515 1.00 84.19 126 LEU A CA 1
ATOM 978 C C . LEU A 1 126 ? -47.845 -23.640 80.927 1.00 84.19 126 LEU A C 1
ATOM 980 O O . LEU A 1 126 ? -47.188 -24.045 81.885 1.00 84.19 126 LEU A O 1
ATOM 984 N N . ASP A 1 127 ? -49.115 -23.258 81.042 1.00 80.75 127 ASP A N 1
ATOM 985 C CA . ASP A 1 127 ? -49.896 -23.458 82.264 1.00 80.75 127 ASP A CA 1
ATOM 986 C C . ASP A 1 127 ? -50.445 -24.892 82.312 1.00 80.75 127 ASP A C 1
ATOM 988 O O . ASP A 1 127 ? -51.353 -25.273 81.565 1.00 80.75 127 ASP A O 1
ATOM 992 N N . PHE A 1 128 ? -49.897 -25.706 83.214 1.00 78.94 128 PHE A N 1
ATOM 993 C CA . PHE A 1 128 ? -50.419 -27.039 83.504 1.00 78.94 128 PHE A CA 1
ATOM 994 C C . PHE A 1 128 ? -51.507 -26.922 84.569 1.00 78.94 128 PHE A C 1
ATOM 996 O O . PHE A 1 128 ? -51.229 -26.716 85.749 1.00 78.94 128 PHE A O 1
ATOM 1003 N N . PHE A 1 129 ? -52.766 -27.039 84.153 1.00 76.19 129 PHE A N 1
ATOM 1004 C CA . PHE A 1 129 ? -53.873 -27.113 85.098 1.00 76.19 129 PHE A CA 1
ATOM 1005 C C . PHE A 1 129 ? -53.841 -28.464 85.816 1.00 76.19 129 PHE A C 1
ATOM 1007 O O . PHE A 1 129 ? -54.132 -29.500 85.215 1.00 76.19 129 PHE A O 1
ATOM 1014 N N . ASP A 1 130 ? -53.532 -28.446 87.113 1.00 65.94 130 ASP A N 1
ATOM 1015 C CA . ASP A 1 130 ? -53.779 -29.585 87.991 1.00 65.94 130 ASP A CA 1
ATOM 1016 C C . ASP A 1 130 ? -55.293 -29.808 88.076 1.00 65.94 130 ASP A C 1
ATOM 1018 O O . ASP A 1 130 ? -56.041 -29.051 88.704 1.00 65.94 130 ASP A O 1
ATOM 1022 N N . ALA A 1 131 ? -55.766 -30.849 87.391 1.00 58.72 131 ALA A N 1
ATOM 1023 C CA . ALA A 1 131 ? -57.159 -31.263 87.392 1.00 58.72 131 ALA A CA 1
ATOM 1024 C C . ALA A 1 131 ? -57.523 -31.864 88.753 1.00 58.72 131 ALA A C 1
ATOM 1026 O O . ALA A 1 131 ? -57.599 -33.081 88.885 1.00 58.72 131 ALA A O 1
ATOM 1027 N N . ASN A 1 132 ? -57.713 -31.021 89.774 1.00 55.88 132 ASN A N 1
ATOM 1028 C CA . ASN A 1 132 ? -58.308 -31.460 91.032 1.00 55.88 132 ASN A CA 1
ATOM 1029 C C . ASN A 1 132 ? -58.886 -30.365 91.938 1.00 55.88 132 ASN A C 1
ATOM 1031 O O . ASN A 1 132 ? -58.862 -30.536 93.146 1.00 55.88 132 ASN A O 1
ATOM 1035 N N . HIS A 1 133 ? -59.487 -29.285 91.422 1.00 50.19 133 HIS A N 1
ATOM 1036 C CA . HIS A 1 133 ? -60.329 -28.433 92.279 1.00 50.19 133 HIS A CA 1
ATOM 1037 C C . HIS A 1 133 ? -61.601 -27.934 91.579 1.00 50.19 133 HIS A C 1
ATOM 1039 O O . HIS A 1 133 ? -61.618 -26.971 90.819 1.00 50.19 133 HIS A O 1
ATOM 1045 N N . THR A 1 134 ? -62.705 -28.606 91.901 1.00 50.06 134 THR A N 1
ATOM 1046 C CA . THR A 1 134 ? -64.066 -28.061 91.920 1.00 50.06 134 THR A CA 1
ATOM 1047 C C . THR A 1 134 ? -64.135 -26.820 92.824 1.00 50.06 134 THR A C 1
ATOM 1049 O O . THR A 1 134 ? -63.804 -26.936 94.002 1.00 50.06 134 THR A O 1
ATOM 1052 N N . GLY A 1 135 ? -64.633 -25.677 92.328 1.00 46.06 135 GLY A N 1
ATOM 1053 C CA . GLY A 1 135 ? -65.146 -24.594 93.190 1.00 46.06 135 GLY A CA 1
ATOM 1054 C C . GLY A 1 135 ? -64.793 -23.149 92.802 1.00 46.06 135 GLY A C 1
ATOM 1055 O O . GLY A 1 135 ? -63.741 -22.652 93.163 1.00 46.06 135 GLY A O 1
ATOM 1056 N N . SER A 1 136 ? -65.737 -22.500 92.111 1.00 52.91 136 SER A N 1
ATOM 1057 C CA . SER A 1 136 ? -66.204 -21.091 92.175 1.00 52.91 136 SER A CA 1
ATOM 1058 C C . SER A 1 136 ? -65.314 -19.885 92.573 1.00 52.91 136 SER A C 1
ATOM 1060 O O . SER A 1 136 ? -64.708 -19.851 93.634 1.00 52.91 136 SER A O 1
ATOM 1062 N N . SER A 1 137 ? -65.524 -18.827 91.765 1.00 56.41 137 SER A N 1
ATOM 1063 C CA . SER A 1 137 ? -65.575 -17.366 92.018 1.00 56.41 137 SER A CA 1
ATOM 1064 C C . SER A 1 137 ? -64.334 -16.598 92.510 1.00 56.41 137 SER A C 1
ATOM 1066 O O . SER A 1 137 ? -63.840 -16.783 93.611 1.00 56.41 137 SER A O 1
ATOM 1068 N N . LEU A 1 138 ? -63.929 -15.585 91.730 1.00 45.00 138 LEU A N 1
ATOM 1069 C CA . LEU A 1 138 ? -64.067 -14.145 92.029 1.00 45.00 138 LEU A CA 1
ATOM 1070 C C . LEU A 1 138 ? -63.164 -13.328 91.090 1.00 45.00 138 LEU A C 1
ATOM 1072 O O . LEU A 1 138 ? -62.003 -13.639 90.854 1.00 45.00 138 LEU A O 1
ATOM 1076 N N . SER A 1 139 ? -63.728 -12.253 90.555 1.00 57.00 139 SER A N 1
ATOM 1077 C CA . SER A 1 139 ? -63.046 -11.212 89.790 1.00 57.00 139 SER A CA 1
ATOM 1078 C C . SER A 1 139 ? -61.982 -10.482 90.617 1.00 57.00 139 SER A C 1
ATOM 1080 O O . SER A 1 139 ? -62.260 -10.079 91.746 1.00 57.00 139 SER A O 1
ATOM 1082 N N . PHE A 1 140 ? -60.825 -10.184 90.018 1.00 44.34 140 PHE A N 1
ATOM 1083 C CA . PHE A 1 140 ? -59.929 -9.145 90.523 1.00 44.34 140 PHE A CA 1
ATOM 1084 C C . PHE A 1 140 ? -59.184 -8.456 89.375 1.00 44.34 140 PHE A C 1
ATOM 1086 O O . PHE A 1 140 ? -58.380 -9.063 88.673 1.00 44.34 140 PHE A O 1
ATOM 1093 N N . SER A 1 141 ? -59.465 -7.167 89.189 1.00 55.09 141 SER A N 1
ATOM 1094 C CA . SER A 1 141 ? -58.646 -6.279 88.370 1.00 55.09 141 SER A CA 1
ATOM 1095 C C . SER A 1 141 ? -57.444 -5.829 89.202 1.00 55.09 141 SER A C 1
A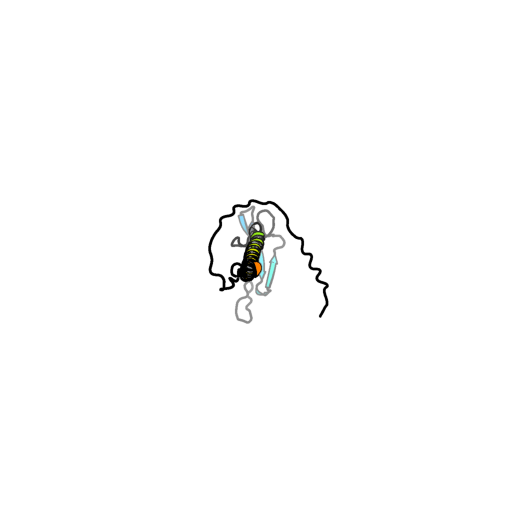TOM 1097 O O . SER A 1 141 ? -57.621 -5.356 90.326 1.00 55.09 141 SER A O 1
ATOM 1099 N N . LYS A 1 142 ? -56.224 -5.946 88.667 1.00 42.34 142 LYS A N 1
ATOM 1100 C CA . LYS A 1 142 ? -55.051 -5.259 89.220 1.00 42.34 142 LYS A CA 1
ATOM 1101 C C . LYS A 1 142 ? -54.110 -4.825 88.104 1.00 42.34 142 LYS A C 1
ATOM 1103 O O . LYS A 1 142 ? -53.425 -5.637 87.492 1.00 42.34 142 LYS A O 1
ATOM 1108 N N . SER A 1 143 ? -54.039 -3.517 87.887 1.00 51.59 143 SER A N 1
ATOM 1109 C CA . SER A 1 143 ? -52.864 -2.883 87.302 1.00 51.59 143 SER A CA 1
ATOM 1110 C C . SER A 1 143 ? -51.710 -2.961 88.303 1.00 51.59 143 SER A C 1
ATOM 1112 O O . SER A 1 143 ? -51.878 -2.518 89.442 1.00 51.59 143 SER A O 1
ATOM 1114 N N . HIS A 1 144 ? -50.528 -3.423 87.894 1.00 43.38 144 HIS A N 1
ATOM 1115 C CA . HIS A 1 144 ? -49.297 -2.959 88.530 1.00 43.38 144 HIS A CA 1
ATOM 1116 C C . HIS A 1 144 ? -48.091 -3.010 87.588 1.00 43.38 144 HIS A C 1
ATOM 1118 O O . HIS A 1 144 ? -47.738 -4.030 87.008 1.00 43.38 144 HIS A O 1
ATOM 1124 N N . SER A 1 145 ? -47.464 -1.847 87.484 1.00 44.56 145 SER A N 1
ATOM 1125 C CA . SER A 1 145 ? -46.111 -1.576 87.022 1.00 44.56 145 SER A CA 1
ATOM 1126 C C . SER A 1 145 ? -45.004 -2.441 87.651 1.00 44.56 145 SER A C 1
ATOM 1128 O O . SER A 1 145 ? -44.980 -2.610 88.866 1.00 44.56 145 SER A O 1
ATOM 1130 N N . ARG A 1 146 ? -43.982 -2.714 86.823 1.00 44.28 146 ARG A N 1
ATOM 1131 C CA . ARG A 1 146 ? -42.533 -2.750 87.128 1.00 44.28 146 ARG A CA 1
ATOM 1132 C C . ARG A 1 146 ? -42.022 -3.877 88.045 1.00 44.28 146 ARG A C 1
ATOM 1134 O O . ARG A 1 146 ? -42.114 -3.795 89.261 1.00 44.28 146 ARG A O 1
ATOM 1141 N N . SER A 1 147 ? -41.269 -4.810 87.465 1.00 42.97 147 SER A N 1
ATOM 1142 C CA . SER A 1 147 ? -39.816 -4.983 87.687 1.00 42.97 147 SER A CA 1
ATOM 1143 C C . SER A 1 147 ? -39.342 -6.285 87.036 1.00 42.97 147 SER A C 1
ATOM 1145 O O . SER A 1 147 ? -39.848 -7.362 87.321 1.00 42.97 147 SER A O 1
ATOM 1147 N N . THR A 1 148 ? -38.373 -6.176 86.132 1.00 48.06 148 THR A N 1
ATOM 1148 C CA . THR A 1 148 ? -37.582 -7.300 85.622 1.00 48.06 148 THR A CA 1
ATOM 1149 C C . THR A 1 148 ? -36.698 -7.846 86.744 1.00 48.06 148 THR A C 1
ATOM 1151 O O . THR A 1 148 ? -35.867 -7.086 87.252 1.00 48.06 148 THR A O 1
ATOM 1154 N N . PRO A 1 149 ? -36.794 -9.133 87.115 1.00 44.50 149 PRO A N 1
ATOM 1155 C CA . PRO A 1 149 ? -35.713 -9.787 87.823 1.00 44.50 149 PRO A CA 1
ATOM 1156 C C . PRO A 1 149 ? -34.609 -10.095 86.806 1.00 44.50 149 PRO A C 1
ATOM 1158 O O . PRO A 1 149 ? -34.766 -10.918 85.907 1.00 44.50 149 PRO A O 1
ATOM 1161 N N . THR A 1 150 ? -33.481 -9.400 86.929 1.00 42.75 150 THR A N 1
ATOM 1162 C CA . THR A 1 150 ? -32.235 -9.783 86.265 1.00 42.75 150 THR A CA 1
ATOM 1163 C C . THR A 1 150 ? -31.7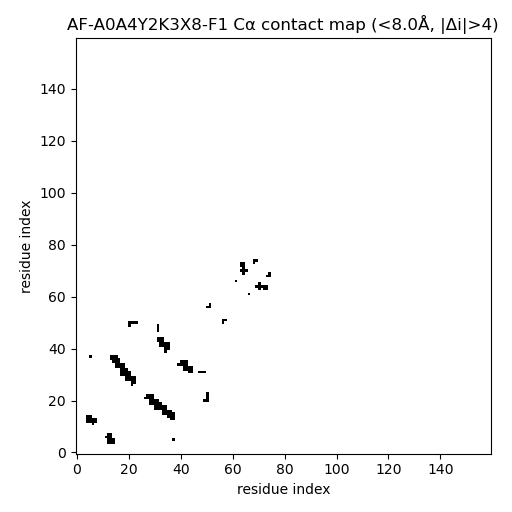94 -11.127 86.835 1.00 42.75 150 THR A C 1
ATOM 1165 O O . THR A 1 150 ? -31.320 -11.185 87.968 1.00 42.75 150 THR A O 1
ATOM 1168 N N . VAL A 1 151 ? -31.933 -12.204 86.063 1.00 47.72 151 VAL A N 1
ATOM 1169 C CA . VAL A 1 151 ? -31.275 -13.478 86.367 1.00 47.72 151 VAL A CA 1
ATOM 1170 C C . VAL A 1 151 ? -30.018 -13.565 85.510 1.00 47.72 151 VAL A C 1
ATOM 1172 O O . VAL A 1 151 ? -30.065 -13.822 84.310 1.00 47.72 151 VAL A O 1
ATOM 1175 N N . SER A 1 152 ? -28.877 -13.287 86.133 1.00 42.56 152 SER A N 1
ATOM 1176 C CA . SER A 1 152 ? -27.555 -13.458 85.544 1.00 42.56 152 SER A CA 1
ATOM 1177 C C . SER A 1 152 ? -27.139 -14.928 85.618 1.00 42.56 152 SER A C 1
ATOM 1179 O O . SER A 1 152 ? -26.780 -15.433 86.680 1.00 42.56 152 SER A O 1
ATOM 1181 N N . PHE A 1 153 ? -27.123 -15.614 84.476 1.00 47.44 153 PHE A N 1
ATOM 1182 C CA . PHE A 1 153 ? -26.451 -16.905 84.360 1.00 47.44 153 PHE A CA 1
ATOM 1183 C C . PHE A 1 153 ? -25.040 -16.706 83.806 1.00 47.44 153 PHE A C 1
ATOM 1185 O O . PHE A 1 153 ? -24.836 -16.412 82.631 1.00 47.44 153 PHE A O 1
ATOM 1192 N N . ASN A 1 154 ? -24.054 -16.868 84.689 1.00 44.41 154 ASN A N 1
ATOM 1193 C CA . ASN A 1 154 ? -22.649 -17.001 84.323 1.00 44.41 154 ASN A CA 1
ATOM 1194 C C . ASN A 1 154 ? -22.423 -18.373 83.679 1.00 44.41 154 ASN A C 1
ATOM 1196 O O . ASN A 1 154 ? -22.429 -19.386 84.378 1.00 44.41 154 ASN A O 1
ATOM 1200 N N . PHE A 1 155 ? -22.153 -18.406 82.375 1.00 44.75 155 PHE A N 1
ATOM 1201 C CA . PHE A 1 155 ? -21.559 -19.577 81.737 1.00 44.75 155 PHE A CA 1
ATOM 1202 C C . PHE A 1 155 ? -20.044 -19.394 81.641 1.00 44.75 155 PHE A C 1
ATOM 1204 O O . PHE A 1 155 ? -19.533 -18.585 80.870 1.00 44.75 155 PHE A O 1
ATOM 1211 N N . LYS A 1 156 ? -19.321 -20.167 82.456 1.00 49.50 156 LYS A N 1
ATOM 1212 C CA . LYS A 1 156 ? -17.892 -20.427 82.264 1.00 49.50 156 LYS A CA 1
ATOM 1213 C C . LYS A 1 156 ? -17.729 -21.301 81.013 1.00 49.50 156 LYS A C 1
ATOM 1215 O O . LYS A 1 156 ? -18.423 -22.315 80.921 1.00 49.50 156 LYS A O 1
ATOM 1220 N N . PRO A 1 157 ? -16.812 -20.983 80.088 1.00 52.12 157 PRO A N 1
ATOM 1221 C CA . PRO A 1 157 ? -16.480 -21.893 79.004 1.00 52.12 157 PRO A CA 1
ATOM 1222 C C . PRO A 1 157 ? -15.601 -23.026 79.547 1.00 52.12 157 PRO A C 1
ATOM 1224 O O . PRO A 1 157 ? -14.733 -22.788 80.389 1.00 52.12 157 PRO A O 1
ATOM 1227 N N . ASN A 1 158 ? -15.788 -24.251 79.053 1.00 39.41 158 ASN A N 1
ATOM 1228 C CA . ASN A 1 158 ? -14.739 -25.265 79.128 1.00 39.41 158 ASN A CA 1
ATOM 1229 C C . ASN A 1 158 ? -14.664 -26.039 77.801 1.00 39.41 158 ASN A C 1
ATOM 1231 O O . ASN A 1 158 ? -15.706 -26.288 77.192 1.00 39.41 158 ASN A O 1
ATOM 1235 N N . PRO A 1 159 ? -13.448 -26.369 77.335 1.00 56.78 159 PRO A N 1
ATOM 1236 C CA . PRO A 1 159 ? -13.159 -26.650 75.949 1.00 56.78 159 PRO A CA 1
ATOM 1237 C C . PRO A 1 159 ? -13.238 -28.144 75.656 1.00 56.78 159 PRO A C 1
ATOM 1239 O O . PRO A 1 159 ? -12.948 -28.986 76.516 1.00 56.78 159 PRO A O 1
ATOM 1242 N N . ARG A 1 160 ? -13.537 -28.450 74.401 1.00 41.31 160 ARG A N 1
ATOM 1243 C CA . ARG A 1 160 ? -12.862 -29.491 73.636 1.00 41.31 160 ARG A CA 1
ATOM 1244 C C . ARG A 1 160 ? -13.157 -29.305 72.158 1.00 41.31 160 ARG A C 1
ATOM 1246 O O . ARG A 1 160 ? -14.324 -28.992 71.846 1.00 41.31 160 ARG A O 1
#

Nearest PDB structures (foldseek):
  3a3k-assembly2_B  TM=8.663E-01  e=1.741E-04  Rattus norvegicus
  7brj-assembly1_B  TM=9.144E-01  e=3.270E-04  Rattus norvegicus
  8tga-assembly1_B  TM=8.915E-01  e=3.483E-04  Homo sapiens
  1t34-assembly1_B  TM=8.622E-01  e=6.967E-04  Rattus norvegicus
  5aq5-assembly1_C  TM=5.458E-01  e=8.349E+00  Tequintavirus T5

Foldseek 3Di:
DDDDWDADPVRHTQDKDWDWAADPVPRDTDTAWIQGRVVRDIGGDPVDDHDDPPPPDDDDPADPCGPVSPRPSRPPPPPCVVCVPVVVVVVVCVVVVVVVVVVVVVVVVVVVVVPPCPVPDDPVPDDDDPPDDDDDDDDDDDDDDDDDDDDDDDDDDDDD

Radius of gyration: 52.48 Å; Cα contacts (8 Å, |Δi|>4): 93; chains: 1; bounding box: 89×51×133 Å